Protein AF-S4RP28-F1 (afdb_monomer_lite)

pLDDT: mean 79.32, std 13.65, range [45.03, 97.44]

Foldseek 3Di:
DQQADFAFFDDDPDTDTDRVRNVPPPDPCLPPVVCLVRGPPPPCPRVVVSVVVVVVVVVVVVVVVVVVVCVVVVVCCVVVVVVVPPDDPDD

Structure (mmCIF, N/CA/C/O backbone):
data_AF-S4RP28-F1
#
_entry.id   AF-S4RP28-F1
#
loop_
_atom_site.group_PDB
_atom_site.id
_atom_site.type_symbol
_atom_site.label_atom_id
_atom_site.label_alt_id
_atom_site.label_comp_id
_atom_site.label_asym_id
_atom_site.label_entity_id
_atom_site.label_seq_id
_atom_site.pdbx_PDB_ins_code
_atom_site.Cartn_x
_atom_site.Cartn_y
_atom_site.Cartn_z
_atom_site.occupancy
_atom_site.B_iso_or_equiv
_atom_site.auth_seq_id
_atom_site.auth_comp_id
_atom_site.auth_asym_id
_atom_site.auth_atom_id
_atom_site.pdbx_PDB_model_num
ATOM 1 N N . LEU A 1 1 ? 6.999 1.500 -0.885 1.00 58.44 1 LEU A N 1
ATOM 2 C CA . LEU A 1 1 ? 5.858 1.670 -1.815 1.00 58.44 1 LEU A CA 1
ATOM 3 C C . LEU A 1 1 ? 6.113 2.743 -2.879 1.00 58.44 1 LEU A C 1
ATOM 5 O O . LEU A 1 1 ? 5.372 2.768 -3.836 1.00 58.44 1 L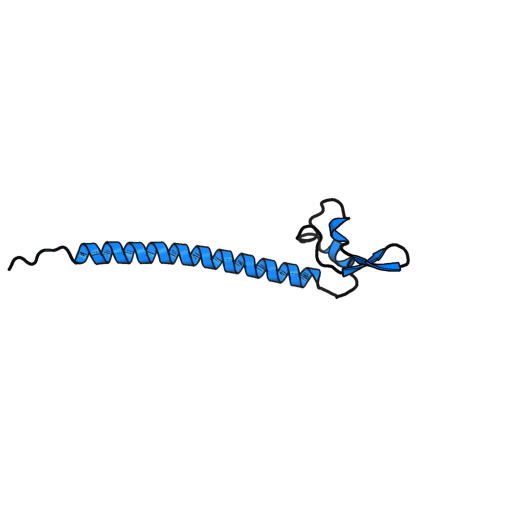EU A O 1
ATOM 9 N N . VAL A 1 2 ? 7.118 3.623 -2.750 1.00 65.00 2 VAL A N 1
ATOM 10 C CA . VAL A 1 2 ? 7.342 4.701 -3.740 1.00 65.00 2 VAL A CA 1
ATOM 11 C C . VAL A 1 2 ? 7.919 4.169 -5.059 1.00 65.00 2 VAL A C 1
ATOM 13 O O . VAL A 1 2 ? 7.538 4.631 -6.123 1.00 65.00 2 VAL A O 1
ATOM 16 N N . GLU A 1 3 ? 8.761 3.135 -4.999 1.00 71.81 3 GLU A N 1
ATOM 17 C CA . GLU A 1 3 ? 9.479 2.610 -6.173 1.00 71.81 3 GLU A CA 1
ATOM 18 C C . GLU A 1 3 ? 8.743 1.483 -6.923 1.00 71.81 3 GLU A C 1
ATOM 20 O O . GLU A 1 3 ? 9.191 1.039 -7.979 1.00 71.81 3 GLU A O 1
ATOM 25 N N . GLY A 1 4 ? 7.592 1.037 -6.410 1.00 79.00 4 GLY A N 1
ATOM 26 C CA . GLY A 1 4 ? 6.824 -0.070 -6.984 1.00 79.00 4 GLY A CA 1
ATOM 27 C C . GLY A 1 4 ? 7.475 -1.452 -6.847 1.00 79.00 4 GLY A C 1
ATOM 28 O O . GLY A 1 4 ? 8.492 -1.600 -6.171 1.00 79.00 4 GLY A O 1
ATOM 29 N N . PRO A 1 5 ? 6.842 -2.503 -7.396 1.00 82.56 5 PRO A N 1
ATOM 30 C CA . PRO A 1 5 ? 7.416 -3.843 -7.414 1.00 82.56 5 PRO A CA 1
ATOM 31 C C . PRO A 1 5 ? 8.531 -3.945 -8.460 1.00 82.56 5 PRO A C 1
ATOM 33 O O . PRO A 1 5 ? 8.486 -3.279 -9.496 1.00 82.56 5 PRO A O 1
ATOM 36 N N . LEU A 1 6 ? 9.495 -4.835 -8.212 1.00 84.81 6 LEU A N 1
ATOM 37 C CA . LEU A 1 6 ? 10.479 -5.219 -9.218 1.00 84.81 6 LEU A CA 1
ATOM 38 C C . LEU A 1 6 ? 9.745 -5.856 -10.400 1.00 84.81 6 LEU A C 1
ATOM 40 O O . LEU A 1 6 ? 8.977 -6.807 -10.218 1.00 84.81 6 LEU A O 1
ATOM 44 N N . CYS A 1 7 ? 9.993 -5.362 -11.606 1.00 87.88 7 CYS A N 1
ATOM 45 C CA . CYS A 1 7 ? 9.411 -5.949 -12.801 1.00 87.88 7 CYS A CA 1
ATOM 46 C C . CYS A 1 7 ? 10.367 -5.881 -13.989 1.00 87.88 7 CYS A C 1
ATOM 48 O O . CYS A 1 7 ? 11.294 -5.069 -14.035 1.00 87.88 7 CYS A O 1
ATOM 50 N N . LEU A 1 8 ? 10.139 -6.761 -14.960 1.00 86.81 8 LEU A N 1
ATOM 51 C CA . LEU A 1 8 ? 10.821 -6.724 -16.240 1.00 86.81 8 LEU A CA 1
ATOM 52 C C . LEU A 1 8 ? 10.215 -5.594 -17.070 1.00 86.81 8 LEU A C 1
ATOM 54 O O . LEU A 1 8 ? 9.042 -5.664 -17.450 1.00 86.81 8 LEU A O 1
ATOM 58 N N . PHE A 1 9 ? 11.013 -4.576 -17.367 1.00 85.69 9 PHE A N 1
ATOM 59 C CA . PHE A 1 9 ? 10.615 -3.467 -18.227 1.00 85.69 9 PHE A CA 1
ATOM 60 C C . PHE A 1 9 ? 11.599 -3.316 -19.391 1.00 85.69 9 PHE A C 1
ATOM 62 O O . PHE A 1 9 ? 12.725 -3.822 -19.366 1.00 85.69 9 PHE A O 1
ATOM 69 N N . LYS A 1 10 ? 11.157 -2.638 -20.449 1.00 84.50 10 LYS A N 1
ATOM 70 C CA . LYS A 1 10 ? 11.986 -2.387 -21.629 1.00 84.50 10 LYS A CA 1
ATOM 71 C C . LYS A 1 10 ? 12.729 -1.064 -21.460 1.00 84.50 10 LYS A C 1
ATOM 73 O O . LYS A 1 10 ? 12.099 -0.010 -21.432 1.00 84.50 10 LYS A O 1
ATOM 78 N N . ASN A 1 11 ? 14.057 -1.121 -21.396 1.00 80.00 11 ASN A N 1
ATOM 79 C CA . ASN A 1 11 ? 14.920 0.055 -21.361 1.00 80.00 11 ASN A CA 1
ATOM 80 C C . ASN A 1 11 ? 15.654 0.186 -22.703 1.00 80.00 11 ASN A C 1
ATOM 82 O O . ASN A 1 11 ? 16.642 -0.503 -22.967 1.00 80.00 11 ASN A O 1
ATOM 86 N N . GLY A 1 12 ? 15.122 1.022 -23.598 1.00 81.56 12 GLY A N 1
ATOM 87 C CA . GLY A 1 12 ? 15.621 1.132 -24.970 1.00 81.56 12 GLY A CA 1
ATOM 88 C C . GLY A 1 12 ? 15.411 -0.164 -25.760 1.00 81.56 12 GLY A C 1
ATOM 89 O O . GLY A 1 12 ? 14.274 -0.557 -26.022 1.00 81.56 12 GLY A O 1
ATOM 90 N N . SER A 1 13 ? 16.503 -0.826 -26.149 1.00 80.31 13 SER A N 1
ATOM 91 C CA . SER A 1 13 ? 16.481 -2.063 -26.950 1.00 80.31 13 SER A CA 1
ATOM 92 C C . SER A 1 13 ? 16.524 -3.349 -26.117 1.00 80.31 13 SER A C 1
ATOM 94 O O . SER A 1 13 ? 16.291 -4.422 -26.671 1.00 80.31 13 SER A O 1
ATOM 96 N N . SER A 1 14 ? 16.794 -3.251 -24.813 1.00 82.44 14 SER A N 1
ATOM 97 C CA . SER A 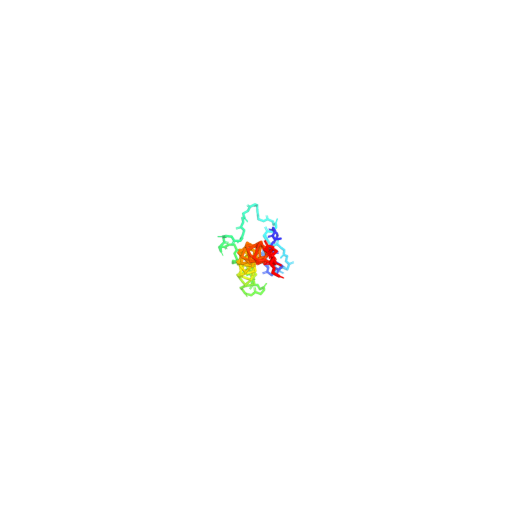1 14 ? 17.029 -4.401 -23.931 1.00 82.44 14 SER A CA 1
ATOM 98 C C . SER A 1 14 ? 15.961 -4.501 -22.841 1.00 82.44 14 SER A C 1
ATOM 100 O O . SER A 1 14 ? 15.412 -3.496 -22.389 1.00 82.44 14 SER A O 1
ATOM 102 N N . GLU A 1 15 ? 15.664 -5.724 -22.408 1.00 87.31 15 GLU A N 1
ATOM 103 C CA . GLU A 1 15 ? 14.764 -5.992 -21.283 1.00 87.31 15 GLU A CA 1
ATOM 104 C C . GLU A 1 15 ? 15.594 -6.150 -20.005 1.00 87.31 15 GLU A C 1
ATOM 106 O O . GLU A 1 15 ? 16.575 -6.895 -19.989 1.00 87.31 15 GLU A O 1
ATOM 111 N N . GLN A 1 16 ? 15.224 -5.434 -18.944 1.00 88.44 16 GLN A N 1
ATOM 112 C CA . GLN A 1 16 ? 15.937 -5.467 -17.668 1.00 88.44 16 GLN A CA 1
ATOM 113 C C . GLN A 1 16 ? 14.951 -5.521 -16.502 1.00 88.44 16 GLN A C 1
ATOM 115 O O . GLN A 1 16 ? 13.876 -4.923 -16.550 1.00 88.44 16 GLN A O 1
ATOM 120 N N . TRP A 1 17 ? 15.331 -6.243 -15.449 1.00 87.19 17 TRP A N 1
ATOM 121 C CA . TRP A 1 17 ? 14.639 -6.227 -14.164 1.00 87.19 17 TRP A CA 1
ATOM 122 C C . TRP A 1 17 ? 15.073 -5.005 -13.368 1.00 87.19 17 TRP A C 1
ATOM 124 O O . TRP A 1 17 ? 16.256 -4.855 -13.064 1.00 87.19 17 TRP A O 1
ATOM 134 N N . ASP A 1 18 ? 14.132 -4.125 -13.056 1.00 86.50 18 ASP A N 1
ATOM 135 C CA . ASP A 1 18 ? 14.410 -2.906 -12.298 1.00 86.50 18 ASP A CA 1
ATOM 136 C C . ASP A 1 18 ? 13.120 -2.377 -11.652 1.00 86.50 18 ASP A C 1
ATOM 138 O O . ASP A 1 18 ? 12.051 -2.984 -11.778 1.00 86.50 18 ASP A O 1
ATO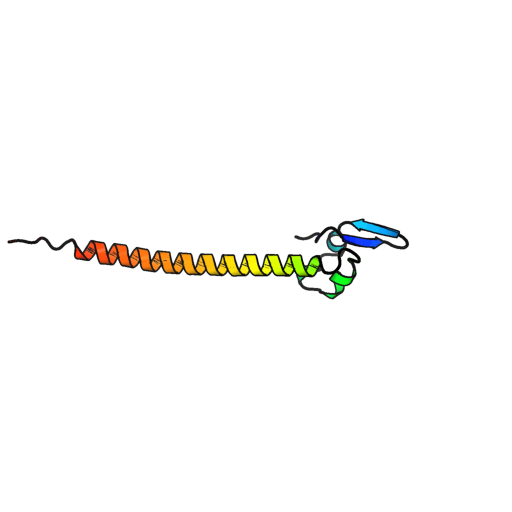M 142 N N . TYR A 1 19 ? 13.228 -1.239 -10.971 1.00 84.94 19 TYR A N 1
ATOM 143 C CA . TYR A 1 19 ? 12.118 -0.487 -10.394 1.00 84.94 19 TYR A CA 1
ATOM 144 C C . TYR A 1 19 ? 11.772 0.709 -11.291 1.00 84.94 19 TYR A C 1
ATOM 146 O O . TYR A 1 19 ? 12.239 1.827 -11.047 1.00 84.94 19 TYR A O 1
ATOM 154 N N . PRO A 1 20 ? 10.970 0.519 -12.357 1.00 79.75 20 PRO A N 1
ATOM 155 C CA . PRO A 1 20 ? 10.688 1.598 -13.299 1.00 79.75 20 PRO A CA 1
ATOM 156 C C . PRO A 1 20 ? 9.950 2.767 -12.636 1.00 79.75 20 PRO A C 1
ATOM 158 O O . PRO A 1 20 ? 10.169 3.913 -13.011 1.00 79.75 20 PRO A O 1
ATOM 161 N N . PHE A 1 21 ? 9.127 2.506 -11.616 1.00 79.12 21 PHE A N 1
ATOM 162 C CA . PHE A 1 21 ? 8.329 3.539 -10.951 1.00 79.12 21 PHE A CA 1
ATOM 163 C C . PHE A 1 21 ? 9.145 4.455 -10.035 1.00 79.12 21 PHE A C 1
ATOM 165 O O . PHE A 1 21 ? 8.745 5.594 -9.834 1.00 79.12 21 PHE A O 1
ATOM 172 N N . GLY A 1 22 ? 10.304 4.009 -9.537 1.00 71.69 22 GLY A N 1
ATOM 173 C CA . GLY A 1 22 ? 11.215 4.869 -8.769 1.00 71.69 22 GLY A CA 1
ATOM 174 C C . GLY A 1 22 ? 11.896 5.950 -9.618 1.00 71.69 22 GLY A C 1
ATOM 175 O O . GLY A 1 22 ? 12.378 6.942 -9.082 1.00 71.69 22 GLY A O 1
ATOM 176 N N . LYS A 1 23 ? 11.918 5.774 -10.947 1.00 68.88 23 LYS A N 1
ATOM 177 C CA . LYS A 1 23 ? 12.564 6.682 -11.910 1.00 68.88 23 LYS A CA 1
ATOM 178 C C . LYS A 1 23 ? 11.584 7.608 -12.630 1.00 68.88 23 LYS A C 1
ATOM 180 O O . LYS A 1 23 ? 12.021 8.544 -13.290 1.00 68.88 23 LYS A O 1
ATOM 185 N N . ILE A 1 24 ? 10.283 7.333 -12.549 1.00 69.00 24 ILE A N 1
ATOM 186 C CA . ILE A 1 24 ? 9.246 8.150 -13.181 1.00 69.00 24 ILE A CA 1
ATOM 187 C C . ILE A 1 24 ? 8.865 9.246 -12.185 1.00 69.00 24 ILE A C 1
ATOM 189 O O . ILE A 1 24 ? 8.303 8.957 -11.131 1.00 69.00 24 ILE A O 1
ATOM 193 N N . ASP A 1 25 ? 9.207 10.494 -12.511 1.00 58.41 25 ASP A N 1
ATOM 194 C CA . ASP A 1 25 ? 9.042 11.675 -11.657 1.00 58.41 25 ASP A CA 1
ATOM 195 C C . ASP A 1 25 ? 7.695 11.703 -10.920 1.00 58.41 25 ASP A C 1
ATOM 197 O O . ASP A 1 25 ? 6.654 11.878 -11.555 1.00 58.41 25 ASP A O 1
ATOM 201 N N . ASN A 1 26 ? 7.737 11.534 -9.586 1.00 58.47 26 ASN A N 1
ATOM 202 C CA . ASN A 1 26 ? 6.698 11.799 -8.567 1.00 58.47 26 ASN A CA 1
ATOM 203 C C . ASN A 1 26 ? 5.233 11.462 -8.920 1.00 58.47 26 ASN A C 1
ATOM 205 O O . ASN A 1 26 ? 4.295 11.930 -8.272 1.00 58.47 26 ASN A O 1
ATOM 209 N N . THR A 1 27 ? 5.004 10.633 -9.929 1.00 65.81 27 THR A N 1
ATOM 210 C CA . THR A 1 27 ? 3.671 10.259 -10.372 1.00 65.81 27 THR A CA 1
ATOM 211 C C . THR A 1 27 ? 3.299 9.020 -9.593 1.00 65.81 27 THR A C 1
ATOM 213 O O . THR A 1 27 ? 3.954 7.986 -9.696 1.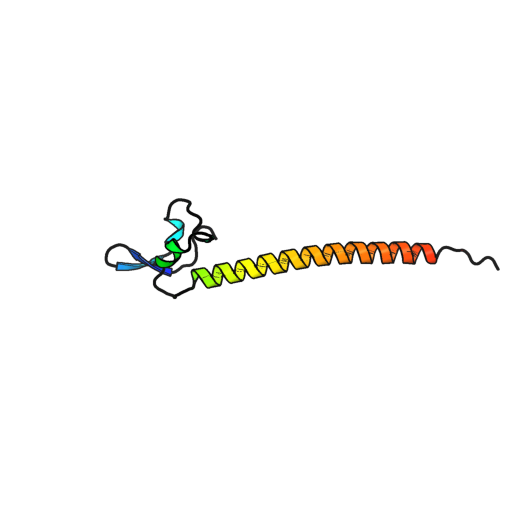00 65.81 27 THR A O 1
ATOM 216 N N . SER A 1 28 ? 2.247 9.126 -8.783 1.00 74.00 28 SER A N 1
ATOM 217 C CA . SER A 1 28 ? 1.754 8.008 -7.984 1.00 74.00 28 SER A CA 1
ATOM 218 C C . SER A 1 28 ? 1.256 6.896 -8.907 1.00 74.00 28 SER A C 1
ATOM 220 O O . SER A 1 28 ? 0.089 6.876 -9.299 1.00 74.00 28 SER A O 1
ATOM 222 N N . TYR A 1 29 ? 2.141 5.955 -9.249 1.00 77.12 29 TYR A N 1
ATOM 223 C CA . TYR A 1 29 ? 1.818 4.797 -10.085 1.00 77.12 29 TYR A CA 1
ATOM 224 C C . TYR A 1 29 ? 0.663 3.977 -9.491 1.00 77.12 29 TYR A C 1
ATOM 226 O O . TYR A 1 29 ? -0.048 3.306 -10.223 1.00 77.12 29 TYR A O 1
ATOM 234 N N . LEU A 1 30 ? 0.434 4.084 -8.177 1.00 76.56 30 LEU A N 1
ATOM 235 C CA . LEU A 1 30 ? -0.693 3.495 -7.451 1.00 76.56 30 LEU A CA 1
ATOM 236 C C . LEU A 1 30 ? -2.061 3.852 -8.056 1.00 76.56 30 LEU A C 1
ATOM 238 O O . LEU A 1 30 ? -2.946 3.005 -8.078 1.00 76.56 30 LEU A O 1
ATOM 242 N N . PHE A 1 31 ? -2.232 5.082 -8.551 1.00 75.62 31 PHE A N 1
ATOM 243 C CA . PHE A 1 31 ? -3.515 5.574 -9.075 1.00 75.62 31 PHE A CA 1
ATOM 244 C C . PHE A 1 31 ? -3.554 5.675 -10.598 1.00 75.62 31 PHE A C 1
ATOM 246 O O . PHE A 1 31 ? -4.602 5.960 -11.170 1.00 75.62 31 PHE A O 1
ATOM 253 N N . ASN A 1 32 ? -2.420 5.467 -11.265 1.00 79.38 32 ASN A N 1
ATOM 254 C CA . ASN A 1 32 ? -2.316 5.641 -12.701 1.00 79.38 32 ASN A CA 1
ATOM 255 C C . ASN A 1 32 ? -2.031 4.302 -13.382 1.00 79.38 32 ASN A C 1
ATOM 257 O O . ASN A 1 32 ? -0.881 3.920 -13.609 1.00 79.38 32 ASN A O 1
ATOM 261 N N . SER A 1 33 ? -3.113 3.612 -13.745 1.00 79.06 33 SER A N 1
ATOM 262 C CA . SER A 1 33 ? -3.068 2.306 -14.406 1.00 79.06 33 SER A CA 1
ATOM 263 C C . SER A 1 33 ? -2.343 2.326 -15.753 1.00 79.06 33 SER A C 1
ATOM 265 O O . SER A 1 33 ? -1.847 1.291 -16.192 1.00 79.06 33 SER A O 1
ATOM 267 N N . SER A 1 34 ? -2.194 3.494 -16.393 1.00 79.50 34 SER A N 1
ATOM 268 C CA . SER A 1 34 ? -1.409 3.613 -17.627 1.00 79.50 34 SER A CA 1
ATOM 269 C C . SER A 1 34 ? 0.068 3.281 -17.397 1.00 79.50 34 SER A C 1
ATOM 271 O O . SER A 1 34 ? 0.709 2.729 -18.293 1.00 79.50 34 SER A O 1
ATOM 273 N N . LEU A 1 35 ? 0.610 3.562 -16.204 1.00 78.06 35 LEU A N 1
ATOM 274 C CA . LEU A 1 35 ? 1.998 3.236 -15.868 1.00 78.06 35 LEU A CA 1
ATOM 275 C C . LEU A 1 35 ? 2.194 1.733 -15.621 1.00 78.06 35 LEU A C 1
ATOM 277 O O . LEU A 1 35 ? 3.316 1.245 -15.727 1.00 78.06 35 LEU A O 1
ATOM 281 N N . TRP A 1 36 ? 1.136 0.968 -15.335 1.00 80.06 36 TRP A N 1
ATOM 282 C CA . TRP A 1 36 ? 1.263 -0.473 -15.073 1.00 80.06 36 TRP A CA 1
ATOM 283 C C . TRP A 1 36 ? 1.698 -1.244 -16.323 1.00 80.06 36 TRP A C 1
ATOM 285 O O . TRP A 1 36 ? 2.373 -2.263 -16.205 1.00 80.06 36 TRP A O 1
ATOM 295 N N . SER A 1 37 ? 1.402 -0.702 -17.511 1.00 80.06 37 SER A N 1
ATOM 296 C CA . SER A 1 37 ? 1.836 -1.244 -18.806 1.00 80.06 37 SER A CA 1
ATOM 297 C C . SER A 1 37 ? 3.358 -1.234 -19.020 1.00 80.06 37 SER A C 1
ATOM 299 O O . SER A 1 37 ? 3.854 -1.922 -19.911 1.00 80.06 37 SER A O 1
ATOM 301 N N . VAL A 1 38 ? 4.113 -0.494 -18.195 1.00 81.38 38 VAL A N 1
ATOM 302 C CA . VAL A 1 38 ? 5.585 -0.470 -18.235 1.00 81.38 38 VAL A CA 1
ATOM 303 C C . VAL A 1 38 ? 6.175 -1.813 -17.788 1.00 81.38 38 VAL A C 1
ATOM 305 O O . VAL A 1 38 ? 7.221 -2.227 -18.289 1.00 81.38 38 VAL A O 1
ATOM 308 N N . CYS A 1 39 ? 5.493 -2.523 -16.887 1.00 85.75 39 CYS A N 1
ATOM 309 C CA . CYS A 1 39 ? 5.902 -3.844 -16.427 1.00 85.75 39 CYS A CA 1
ATOM 310 C C . CYS A 1 39 ? 5.392 -4.934 -17.376 1.00 85.75 39 CYS A C 1
ATOM 312 O O . CYS A 1 39 ? 4.196 -5.214 -17.441 1.00 85.75 39 CYS A O 1
ATOM 314 N N . LYS A 1 40 ? 6.312 -5.591 -18.086 1.00 83.62 40 LYS A N 1
ATOM 315 C CA . LYS A 1 40 ? 6.002 -6.646 -19.061 1.00 83.62 40 LYS A CA 1
ATOM 316 C C . LYS A 1 40 ? 5.819 -8.013 -18.401 1.00 83.62 40 LYS A C 1
ATOM 318 O O . LYS A 1 40 ? 4.970 -8.798 -18.813 1.00 83.62 40 LYS A O 1
ATOM 323 N N . ALA A 1 41 ? 6.628 -8.297 -17.383 1.00 80.44 41 ALA A N 1
ATOM 324 C CA . ALA A 1 41 ? 6.543 -9.519 -16.596 1.00 80.44 41 ALA A CA 1
ATOM 325 C C . ALA A 1 41 ? 6.969 -9.264 -15.139 1.00 80.44 41 ALA A C 1
ATOM 327 O O . ALA A 1 41 ? 7.896 -8.486 -14.909 1.00 80.44 41 ALA A O 1
ATOM 328 N N . PRO A 1 42 ? 6.348 -9.936 -14.156 1.00 78.12 42 PRO A N 1
ATOM 329 C CA . PRO A 1 42 ? 5.152 -10.771 -14.287 1.00 78.12 42 PRO A CA 1
ATOM 330 C C . PRO A 1 42 ? 3.891 -9.941 -14.588 1.00 78.12 42 PRO A C 1
ATOM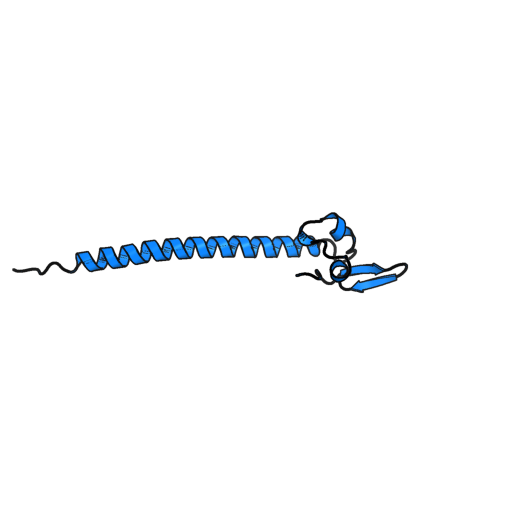 332 O O . PRO A 1 42 ? 3.746 -8.815 -14.115 1.00 78.12 42 PRO A O 1
ATOM 335 N N . VAL A 1 43 ? 2.984 -10.491 -15.401 1.00 75.88 43 VAL A N 1
ATOM 336 C CA . VAL A 1 43 ? 1.754 -9.793 -15.814 1.00 75.88 43 VAL A CA 1
ATOM 337 C C . VAL A 1 43 ? 0.863 -9.570 -14.584 1.00 75.88 43 VAL A C 1
ATOM 339 O O . VAL A 1 43 ? 0.720 -10.474 -13.762 1.00 75.88 43 VAL A O 1
ATOM 342 N N . TRP A 1 44 ? 0.271 -8.377 -14.451 1.00 77.56 44 TRP A N 1
ATOM 343 C CA . TRP A 1 44 ? -0.666 -7.994 -13.373 1.00 77.56 44 TRP A CA 1
ATOM 344 C C . TRP A 1 44 ? -0.078 -7.843 -11.961 1.00 77.56 44 TRP A C 1
ATOM 346 O O . TRP A 1 44 ? -0.827 -7.604 -11.016 1.00 77.56 44 TRP A O 1
ATOM 356 N N . ILE A 1 45 ? 1.242 -7.935 -11.780 1.00 84.12 45 ILE A N 1
ATOM 357 C CA . ILE A 1 45 ? 1.871 -7.856 -10.447 1.00 84.12 45 ILE A CA 1
ATOM 358 C C . ILE A 1 45 ? 1.517 -6.574 -9.683 1.00 84.12 45 ILE A C 1
ATOM 360 O O . ILE A 1 45 ? 1.272 -6.605 -8.479 1.00 84.12 45 ILE A O 1
ATOM 364 N N . VAL A 1 46 ? 1.449 -5.449 -10.396 1.00 82.88 46 VAL A N 1
ATOM 365 C CA . VAL A 1 46 ? 1.156 -4.140 -9.806 1.00 82.88 46 VAL A CA 1
ATOM 366 C C . VAL A 1 46 ? -0.274 -4.097 -9.260 1.00 82.88 46 VAL A C 1
ATOM 368 O O . VAL A 1 46 ? -0.488 -3.647 -8.138 1.00 82.88 46 VAL A O 1
ATOM 371 N N . GLU A 1 47 ? -1.233 -4.635 -10.012 1.00 85.06 47 GLU A N 1
ATOM 372 C CA . GLU A 1 47 ? -2.654 -4.635 -9.657 1.00 85.06 47 GLU A CA 1
ATOM 373 C C . GLU A 1 47 ? -2.936 -5.520 -8.436 1.00 85.06 47 GLU A C 1
ATOM 375 O O . GLU A 1 47 ? -3.589 -5.085 -7.485 1.00 85.06 47 GLU A O 1
ATOM 380 N N . TRP A 1 48 ? -2.353 -6.723 -8.401 1.00 85.88 48 TRP A N 1
ATOM 381 C CA . TRP A 1 48 ? -2.455 -7.624 -7.250 1.00 85.88 48 TRP A CA 1
ATOM 382 C C . TRP A 1 48 ? -1.889 -7.005 -5.973 1.00 85.88 48 TRP A C 1
ATOM 384 O O . TRP A 1 48 ? -2.533 -7.057 -4.926 1.00 85.88 48 TRP A O 1
ATOM 394 N N . HIS A 1 49 ? -0.711 -6.379 -6.050 1.00 84.88 49 HIS A N 1
ATOM 395 C CA . HIS A 1 49 ? -0.111 -5.716 -4.892 1.00 84.88 49 HIS A CA 1
ATOM 396 C C . HIS A 1 49 ? -1.003 -4.592 -4.354 1.00 84.88 49 HIS A C 1
ATOM 398 O O . HIS A 1 49 ? -1.217 -4.504 -3.146 1.00 84.88 49 HIS A O 1
ATOM 404 N N . ILE A 1 50 ? -1.551 -3.751 -5.235 1.00 86.31 50 ILE A N 1
ATOM 405 C CA . ILE A 1 50 ? -2.432 -2.643 -4.840 1.00 86.31 50 ILE A CA 1
ATOM 406 C C . ILE A 1 50 ? -3.722 -3.172 -4.205 1.00 86.31 50 ILE A C 1
ATOM 408 O O . ILE A 1 50 ? -4.139 -2.667 -3.161 1.00 86.31 50 ILE A O 1
ATOM 412 N N . SER A 1 51 ? -4.317 -4.216 -4.787 1.00 89.56 51 SER A N 1
ATOM 413 C CA . SER A 1 51 ? -5.516 -4.862 -4.248 1.00 89.56 51 SER A CA 1
ATOM 414 C C . SER A 1 51 ? -5.281 -5.404 -2.835 1.00 89.56 51 SER A C 1
ATOM 416 O O . SER A 1 51 ? -6.032 -5.078 -1.915 1.00 89.56 51 SER A O 1
ATOM 418 N N . LEU A 1 52 ? -4.189 -6.147 -2.625 1.00 90.12 52 LEU A N 1
ATOM 419 C CA . LEU A 1 52 ? -3.838 -6.696 -1.314 1.00 90.12 52 LEU A CA 1
ATOM 420 C C . LEU A 1 52 ? -3.632 -5.598 -0.268 1.00 90.12 52 LEU A C 1
ATOM 422 O O . LEU A 1 52 ? -4.166 -5.696 0.836 1.00 90.12 52 LEU A O 1
ATOM 426 N N . PHE A 1 53 ? -2.905 -4.532 -0.611 1.00 88.38 53 PHE A N 1
ATOM 427 C CA . PHE A 1 53 ? -2.724 -3.404 0.303 1.00 88.38 53 PHE A CA 1
ATOM 428 C C . PHE A 1 53 ? -4.046 -2.710 0.639 1.00 88.38 53 PHE A C 1
ATOM 430 O O . PHE A 1 53 ? -4.274 -2.372 1.801 1.00 88.38 53 PHE A O 1
ATOM 437 N N . SER A 1 54 ? -4.929 -2.530 -0.344 1.00 91.56 54 SER A N 1
ATOM 438 C CA . SER A 1 54 ? -6.250 -1.936 -0.128 1.00 91.56 54 SER A CA 1
ATOM 439 C C . SER A 1 54 ? -7.102 -2.779 0.822 1.00 91.56 54 SER A C 1
ATOM 441 O O . SER A 1 54 ? -7.682 -2.238 1.764 1.00 91.56 54 SER A O 1
ATOM 443 N N . ILE A 1 55 ? -7.116 -4.101 0.636 1.00 95.50 55 ILE A N 1
ATOM 444 C CA . ILE A 1 55 ? -7.836 -5.030 1.515 1.00 95.50 55 ILE A CA 1
ATOM 445 C C . ILE A 1 55 ? -7.266 -4.970 2.931 1.00 95.50 55 ILE A C 1
ATOM 447 O O . ILE A 1 55 ? -8.026 -4.812 3.882 1.00 95.50 55 ILE A O 1
ATOM 451 N N . MET A 1 56 ? -5.941 -5.033 3.083 1.00 94.06 56 MET A N 1
ATOM 452 C CA . MET A 1 56 ? -5.285 -4.943 4.392 1.00 94.06 56 MET A CA 1
ATOM 453 C C . MET A 1 56 ? -5.633 -3.637 5.115 1.00 94.06 56 MET A C 1
ATOM 455 O O . MET A 1 56 ? -5.948 -3.653 6.304 1.00 94.06 56 MET A O 1
ATOM 459 N N . MET A 1 57 ? -5.628 -2.510 4.398 1.00 93.44 57 MET A N 1
ATOM 460 C CA . MET A 1 57 ? -6.003 -1.210 4.954 1.00 93.44 57 MET A CA 1
ATOM 461 C C . MET A 1 57 ? -7.478 -1.172 5.372 1.00 93.44 57 MET A C 1
ATOM 463 O O . MET A 1 57 ? -7.791 -0.697 6.464 1.00 93.44 57 MET A O 1
ATOM 467 N N . ALA A 1 58 ? -8.381 -1.683 4.532 1.00 96.75 58 ALA A N 1
ATOM 468 C CA . ALA A 1 58 ? -9.807 -1.735 4.836 1.00 96.75 58 ALA A CA 1
ATOM 469 C C . ALA A 1 58 ? -10.090 -2.623 6.055 1.00 96.75 58 ALA A C 1
ATOM 471 O O . ALA A 1 58 ? -10.800 -2.205 6.968 1.00 96.75 58 ALA A O 1
ATOM 472 N N . VAL A 1 59 ? -9.493 -3.816 6.107 1.00 97.12 59 VAL A N 1
ATOM 473 C CA . VAL A 1 59 ? -9.620 -4.743 7.240 1.00 97.12 59 VAL A CA 1
ATOM 474 C C . VAL A 1 59 ? -9.086 -4.107 8.522 1.00 97.12 59 VAL A C 1
ATOM 476 O O . VAL A 1 59 ? -9.785 -4.126 9.531 1.00 97.12 59 VAL A O 1
ATOM 479 N N . GLY A 1 60 ? -7.912 -3.469 8.479 1.00 96.75 60 GLY A N 1
ATOM 480 C CA . GLY A 1 60 ? -7.357 -2.765 9.638 1.00 96.75 60 GLY A CA 1
ATOM 481 C C . GLY A 1 60 ? -8.252 -1.621 10.130 1.00 96.75 60 GLY A C 1
ATOM 482 O O . GLY A 1 60 ? -8.458 -1.465 11.332 1.00 96.75 60 GLY A O 1
ATOM 483 N N . ALA A 1 61 ? -8.855 -0.849 9.221 1.00 97.44 61 ALA A N 1
ATOM 484 C CA . ALA A 1 61 ? -9.807 0.199 9.593 1.00 97.44 61 ALA A CA 1
ATOM 485 C C . ALA A 1 61 ? -11.068 -0.374 10.266 1.00 97.44 61 ALA A C 1
ATOM 487 O O . ALA A 1 61 ? -11.546 0.174 11.263 1.00 97.44 61 ALA A O 1
ATOM 488 N N . VAL A 1 62 ? -11.587 -1.491 9.748 1.00 97.38 62 VAL A N 1
ATOM 489 C CA . VAL A 1 62 ? -12.732 -2.204 10.334 1.00 97.38 62 VAL A CA 1
ATOM 490 C C . VAL A 1 62 ? -12.383 -2.739 11.722 1.00 97.38 62 VAL A C 1
ATOM 492 O O . VAL A 1 62 ? -13.171 -2.568 12.649 1.00 97.38 62 VAL A O 1
ATOM 495 N N . GLU A 1 63 ? -11.204 -3.336 11.897 1.00 96.88 63 GLU A N 1
ATOM 496 C CA . GLU A 1 63 ? -10.731 -3.836 13.190 1.00 96.88 63 GLU A CA 1
ATOM 497 C C . GLU A 1 63 ? -10.661 -2.721 14.235 1.00 96.88 63 GLU A C 1
ATOM 499 O O . GLU A 1 63 ? -11.206 -2.872 15.328 1.00 96.88 63 GLU A O 1
ATOM 504 N N . VAL A 1 64 ? -10.063 -1.576 13.892 1.00 97.12 64 VAL A N 1
ATOM 505 C CA . VAL A 1 64 ? -9.992 -0.416 14.792 1.00 97.12 64 VAL A CA 1
ATOM 506 C C . VAL A 1 64 ? -11.393 0.065 15.171 1.00 97.12 64 VAL A C 1
ATOM 508 O O . VAL A 1 64 ? -11.661 0.302 16.349 1.00 97.12 64 VAL A O 1
ATOM 511 N N . ALA A 1 65 ? -12.312 0.162 14.208 1.00 96.44 65 ALA A N 1
ATOM 512 C CA . ALA A 1 65 ? -13.690 0.560 14.483 1.00 96.44 65 ALA A CA 1
ATOM 513 C C . ALA A 1 65 ? -14.399 -0.427 15.429 1.00 96.44 65 ALA A C 1
ATOM 515 O O . ALA A 1 65 ? -15.024 -0.008 16.407 1.00 96.44 65 ALA A O 1
ATOM 516 N N . LEU A 1 66 ? -14.268 -1.734 15.182 1.00 94.88 66 LEU A N 1
ATOM 517 C CA . LEU A 1 66 ? -14.834 -2.773 16.043 1.00 94.88 66 LEU A CA 1
ATOM 518 C C . LEU A 1 66 ? -14.206 -2.757 17.440 1.00 94.88 66 LEU A C 1
ATOM 520 O O . LEU A 1 66 ? -14.931 -2.871 18.426 1.00 94.88 66 LEU A O 1
ATOM 524 N N . CYS A 1 67 ? -12.891 -2.562 17.534 1.00 95.00 67 CYS A N 1
ATOM 525 C CA . CYS A 1 67 ? -12.164 -2.446 18.794 1.00 95.00 67 CYS A CA 1
ATOM 526 C C . CYS A 1 67 ? -12.692 -1.275 19.632 1.00 95.00 67 CYS A C 1
ATOM 528 O O . CYS A 1 67 ? -12.989 -1.448 20.812 1.00 95.00 67 CYS A O 1
ATOM 530 N N . LEU A 1 68 ? -12.913 -0.107 19.019 1.00 95.06 68 LEU A N 1
ATOM 531 C CA . LEU A 1 68 ? -13.483 1.058 19.702 1.00 95.06 68 LEU A CA 1
ATOM 532 C C . LEU A 1 68 ? -14.913 0.798 20.196 1.00 95.06 68 LEU A C 1
ATOM 534 O O . LEU A 1 68 ? -15.236 1.111 21.342 1.00 95.06 68 LEU A O 1
ATOM 538 N N . VAL A 1 69 ? -15.763 0.182 19.369 1.00 94.69 69 VAL A N 1
ATOM 539 C CA . VAL A 1 69 ? -17.135 -0.180 19.765 1.00 94.69 69 VAL A CA 1
ATOM 540 C C . VAL A 1 69 ? -17.127 -1.180 20.925 1.00 94.69 69 VAL A C 1
ATOM 542 O O . VAL A 1 69 ? -17.875 -1.015 21.891 1.00 94.69 69 VAL A O 1
ATOM 545 N N . GLN A 1 70 ? -16.270 -2.200 20.864 1.00 91.31 70 GLN A N 1
ATOM 546 C CA . GLN A 1 70 ? -16.120 -3.187 21.934 1.00 91.31 70 GLN A CA 1
ATOM 547 C C . GLN A 1 70 ? -15.562 -2.563 23.212 1.00 91.31 70 GLN A C 1
ATOM 549 O O . GLN A 1 70 ? -16.048 -2.884 24.294 1.00 91.31 70 GLN A O 1
ATOM 554 N N . ALA A 1 71 ? -14.606 -1.641 23.105 1.00 93.81 71 ALA A N 1
ATOM 555 C CA . ALA A 1 71 ? -14.058 -0.922 24.247 1.00 93.81 71 ALA A CA 1
ATOM 556 C C . ALA A 1 71 ? -15.141 -0.105 24.963 1.00 93.81 71 ALA A C 1
ATOM 558 O O . ALA A 1 71 ? -15.258 -0.194 26.183 1.00 93.81 71 ALA A O 1
ATOM 559 N N . VAL A 1 72 ? -15.984 0.624 24.223 1.00 92.25 72 VAL A N 1
ATOM 560 C CA . VAL A 1 72 ? -17.096 1.393 24.807 1.00 92.25 72 VAL A CA 1
ATOM 561 C C . VAL A 1 72 ? -18.135 0.468 25.441 1.00 92.25 72 VAL A C 1
ATOM 563 O O . VAL A 1 72 ? -18.501 0.664 26.599 1.00 92.25 72 VAL A O 1
ATOM 566 N N . ASN A 1 73 ? -18.583 -0.566 24.726 1.00 87.94 73 ASN A N 1
ATOM 567 C CA . ASN A 1 73 ? -19.590 -1.496 25.243 1.00 87.94 73 ASN A CA 1
ATOM 568 C C . ASN A 1 73 ? -19.077 -2.286 26.458 1.00 87.94 73 ASN A C 1
ATOM 570 O O . ASN A 1 73 ? -19.811 -2.477 27.429 1.00 87.94 73 ASN A O 1
ATOM 574 N N . GLY A 1 74 ? -17.811 -2.702 26.437 1.00 85.06 74 GLY A N 1
ATOM 575 C CA . GLY A 1 74 ? -17.142 -3.348 27.563 1.00 85.06 74 GLY A CA 1
ATOM 576 C C . GLY A 1 74 ? -17.006 -2.408 28.758 1.00 85.06 74 GLY A C 1
ATOM 577 O O . GLY A 1 74 ? -17.341 -2.788 29.878 1.00 85.06 74 GLY A O 1
ATOM 578 N N . PHE A 1 75 ? -16.603 -1.158 28.528 1.00 83.38 75 PHE A N 1
ATOM 579 C CA . PHE A 1 75 ? -16.483 -0.148 29.578 1.00 83.38 75 PHE A CA 1
ATOM 580 C C . PHE A 1 75 ? -17.834 0.178 30.230 1.00 83.38 75 PHE A C 1
ATOM 582 O O . PHE A 1 75 ? -17.943 0.179 31.457 1.00 83.38 75 PHE A O 1
ATOM 589 N N . VAL A 1 76 ? -18.893 0.366 29.434 1.00 79.75 76 VAL A N 1
ATOM 590 C CA . VAL A 1 76 ? -20.261 0.563 29.941 1.00 79.75 76 VAL A CA 1
ATOM 591 C C . VAL A 1 76 ? -20.748 -0.674 30.699 1.00 79.75 76 VAL A C 1
ATOM 593 O O . VAL A 1 76 ? -21.325 -0.531 31.774 1.00 79.75 76 VAL A O 1
ATOM 596 N N . GLY A 1 77 ? -20.482 -1.886 30.204 1.00 76.50 77 GLY A N 1
ATOM 597 C CA . GLY A 1 77 ? -20.819 -3.132 30.899 1.00 76.50 77 GLY A CA 1
ATOM 598 C C . GLY A 1 77 ? -20.129 -3.271 32.262 1.00 76.50 77 GLY A C 1
ATOM 599 O O . GLY A 1 77 ? -20.767 -3.672 33.236 1.00 76.50 77 GLY A O 1
ATOM 600 N N . VAL A 1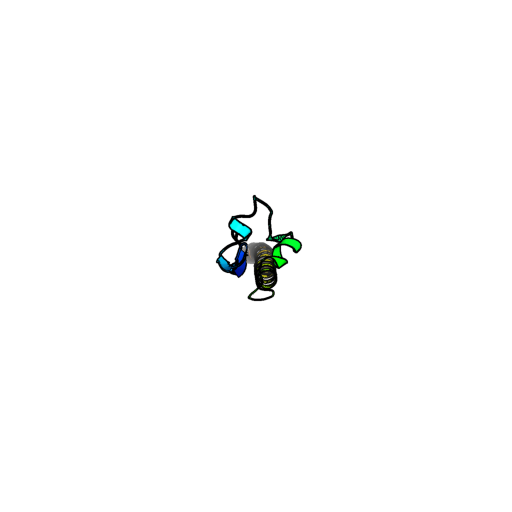 78 ? -18.856 -2.879 32.362 1.00 76.88 78 VAL A N 1
ATOM 601 C CA . VAL A 1 78 ? -18.095 -2.876 33.623 1.00 76.88 78 VAL A CA 1
ATOM 602 C C . VAL A 1 78 ? -18.634 -1.821 34.592 1.00 76.88 78 VAL A C 1
ATOM 604 O O . VAL A 1 78 ? -18.929 -2.154 35.741 1.00 76.88 78 VAL A O 1
ATOM 607 N N . LEU A 1 79 ? -18.841 -0.578 34.147 1.00 70.19 79 LEU A N 1
ATOM 608 C CA . LEU A 1 79 ? -19.372 0.489 35.006 1.00 70.19 79 LEU A CA 1
ATOM 609 C C . LEU A 1 79 ? -20.813 0.210 35.462 1.00 70.19 79 LEU A C 1
ATOM 611 O O . LEU A 1 79 ? -21.133 0.328 36.644 1.00 70.19 79 LEU A O 1
ATOM 615 N N . CYS A 1 80 ? -21.685 -0.235 34.557 1.00 61.50 80 CYS A N 1
ATOM 616 C CA . CYS A 1 80 ? -23.079 -0.545 34.881 1.00 61.50 80 CYS A CA 1
ATOM 617 C C . CYS A 1 80 ? -23.213 -1.853 35.694 1.00 61.50 80 CYS A C 1
ATOM 619 O O . CYS A 1 80 ? -24.145 -2.009 36.485 1.00 61.50 80 CYS A O 1
ATOM 621 N N . GLY A 1 81 ? -22.258 -2.781 35.557 1.00 58.59 81 GLY A N 1
ATOM 622 C CA . GLY A 1 81 ? -22.165 -4.007 36.353 1.00 58.59 81 GLY A CA 1
ATOM 623 C C . GLY A 1 81 ? -21.580 -3.805 37.756 1.00 58.59 81 GLY A C 1
ATOM 624 O O . GLY A 1 81 ? -21.974 -4.525 38.680 1.00 58.59 81 GLY A O 1
ATOM 625 N N . THR A 1 82 ? -20.686 -2.827 37.940 1.00 59.62 82 THR A N 1
ATOM 626 C CA . THR A 1 82 ? -20.079 -2.521 39.247 1.00 59.62 82 THR A CA 1
ATOM 627 C C . THR A 1 82 ? -20.988 -1.642 40.111 1.00 59.62 82 THR A C 1
ATOM 629 O O . THR A 1 82 ? -21.127 -1.909 41.302 1.00 59.62 82 THR A O 1
ATOM 632 N N . CYS A 1 83 ? -21.746 -0.704 39.525 1.00 55.69 83 CYS A N 1
ATOM 633 C CA . CYS A 1 83 ? -22.702 0.119 40.284 1.00 55.69 83 CYS A CA 1
ATOM 634 C C . CYS A 1 83 ? -23.934 -0.656 40.780 1.00 55.69 83 CYS A C 1
ATOM 636 O O . CYS A 1 83 ? -24.619 -0.216 41.699 1.00 55.69 83 CYS A O 1
ATOM 638 N N . ARG A 1 84 ? -24.235 -1.825 40.201 1.00 53.62 84 ARG A N 1
ATOM 639 C CA . ARG A 1 84 ? -25.371 -2.655 40.629 1.00 53.62 84 ARG A CA 1
ATOM 640 C C . ARG A 1 84 ? -25.024 -3.629 41.764 1.00 53.62 84 ARG A C 1
ATOM 642 O O . ARG A 1 84 ? -25.930 -4.283 42.277 1.00 53.62 84 ARG A O 1
ATOM 649 N N . LYS A 1 85 ? -23.746 -3.724 42.163 1.00 52.62 85 LYS A N 1
ATOM 650 C CA . LYS A 1 85 ? -23.300 -4.535 43.312 1.00 52.62 85 LYS A CA 1
ATOM 651 C C . LYS A 1 85 ? -23.112 -3.742 44.609 1.00 52.62 85 LYS A C 1
ATOM 653 O O . LYS A 1 85 ? -23.053 -4.362 45.663 1.00 52.62 85 LYS A O 1
ATOM 658 N N . GLU A 1 86 ? -23.134 -2.413 44.569 1.00 52.66 86 GLU A N 1
ATOM 659 C CA . GLU A 1 86 ? -23.098 -1.568 45.770 1.00 52.66 86 GLU A CA 1
ATOM 660 C C . GLU A 1 86 ? -24.497 -1.048 46.124 1.00 52.66 86 GLU A C 1
ATOM 662 O O . GLU A 1 86 ? -24.797 0.142 46.081 1.00 52.66 86 GLU A O 1
ATOM 667 N N . LYS A 1 87 ? -25.390 -1.967 46.494 1.00 45.03 87 LYS A N 1
ATOM 668 C CA . LYS A 1 87 ? -26.369 -1.658 47.539 1.00 45.03 87 LYS A CA 1
ATOM 669 C C . LYS A 1 87 ? -26.024 -2.535 48.742 1.00 45.03 87 LYS A C 1
ATOM 671 O O . LYS A 1 87 ? -26.063 -3.758 48.586 1.00 45.03 87 LYS A O 1
ATOM 676 N N . PRO A 1 88 ? -25.698 -1.963 49.916 1.00 46.59 88 PRO A N 1
ATOM 677 C CA . PRO A 1 88 ? -25.629 -2.735 51.146 1.00 46.59 88 PRO A CA 1
ATOM 678 C C . PRO A 1 88 ? -26.997 -3.389 51.349 1.00 46.59 88 PRO A C 1
ATOM 680 O O . PRO A 1 88 ? -28.020 -2.701 51.363 1.00 46.59 88 PRO A O 1
ATOM 683 N N . ARG A 1 89 ? -27.034 -4.719 51.467 1.00 46.00 89 ARG A N 1
ATOM 684 C CA . ARG A 1 89 ? -28.167 -5.376 52.113 1.00 46.00 89 ARG A CA 1
ATOM 685 C C . ARG A 1 89 ? -27.993 -5.126 53.607 1.00 46.00 89 ARG A C 1
ATOM 687 O O . ARG A 1 89 ? -27.233 -5.824 54.264 1.00 46.00 89 ARG A O 1
ATOM 694 N N . GLU A 1 90 ? -28.651 -4.084 54.094 1.00 57.19 90 GLU A N 1
ATOM 695 C CA . GLU A 1 90 ? -29.110 -4.032 55.474 1.00 57.19 90 GLU A CA 1
ATOM 696 C C . GLU A 1 90 ? -30.329 -4.961 55.570 1.00 57.19 90 GLU A C 1
ATOM 698 O O . GLU A 1 90 ? -31.361 -4.719 54.938 1.00 57.19 90 GLU A O 1
ATOM 703 N N . SER A 1 91 ? -30.140 -6.090 56.251 1.00 46.31 91 SER A N 1
ATOM 704 C CA . SER A 1 91 ? -31.151 -6.930 56.901 1.00 46.31 91 SER A CA 1
ATOM 705 C C . SER A 1 91 ? -30.445 -7.911 57.821 1.00 46.31 91 SER A C 1
ATOM 707 O O . SER A 1 91 ? -29.369 -8.411 57.427 1.00 46.31 91 SER A O 1
#

Sequence (91 aa):
LVEGPLCLFKNGSSEQWDYPFGKIDNTSYLFNSSLWSVCKAPVWIVEWHISLFSIMMAVGAVEVALCLVQAVNGFVGVLCGTCRKEKPRES

Organism: Petromyzon marinus (NCBI:txid7757)

InterPro domains:
  IPR008661 L6 membrane [PF05805] (1-84)
  IPR008661 L6 membrane [PTHR14198] (1-88)

Radius of gyration: 26.12 Å; chains: 1; bounding box: 48×23×84 Å

Secondary structure (DSSP, 8-state):
--S---EEEEETTEEEEE-HHHHSTT--TTT-GGGGGG--BSTTHHHHHHHHHHHHHHHHHHHHHHHHHHHHHHHHHHHHHHTTT------